Protein AF-A0A2S2QH27-F1 (afdb_monomer_lite)

Secondary structure (DSSP, 8-state):
----------------------------------S-S-S--S---TTSHHHHHHHHHHHTT-GGG--HHHHHHHHHHHHHHTT--HHHHHHHHHHHHHHHHTT-------------

InterPro domains:
  IPR031688 Voltage-gated calcium channel subunit alpha, C-terminal [PF16885] (28-101)

pLDDT: mean 70.07, std 21.49, range [34.59, 95.75]

Radius of gyration: 27.35 Å; chains: 1; bounding box: 70×68×51 Å

Foldseek 3Di:
DDDDDDDDDDDDDDDDDDDDDDDDPDPPPPPPPDPDPPPPPPPDPPQFLLNLQLVVCVVVVNNVVDDSVNSVVVSVVVCVVVVHDRVRSSNVSNVVSVCVVVVNDDDDPPPDPPPD

Organism: NCBI:txid143950

Sequence (116 aa):
MHILQRASFHFKGSKDEMNGAIPLTRLSHSVPGSPVDDRLNTGEVIGSAESLVGRILAEQGLGKYCDPVFVKNTSKELREALNMTREEMDSAAHQLLVREQQGRPISYHEEDSNFV

Structure (mmCIF, N/CA/C/O backbone):
data_AF-A0A2S2QH27-F1
#
_entry.id   AF-A0A2S2QH27-F1
#
loop_
_atom_site.group_PDB
_atom_site.id
_atom_site.type_symbol
_atom_site.label_atom_id
_atom_site.label_alt_id
_atom_site.label_comp_id
_atom_site.label_asym_id
_atom_site.label_entity_id
_atom_site.label_seq_id
_atom_site.pdbx_PDB_ins_code
_atom_site.Cartn_x
_atom_site.Cartn_y
_atom_site.Cartn_z
_atom_site.occupancy
_atom_site.B_iso_or_equiv
_atom_site.auth_seq_id
_atom_site.auth_comp_id
_atom_site.auth_asym_id
_atom_site.auth_atom_id
_atom_site.pdbx_PDB_model_num
ATOM 1 N N . MET A 1 1 ? -38.702 2.972 36.308 1.00 45.41 1 MET A N 1
ATOM 2 C CA . MET A 1 1 ? -37.741 1.955 36.790 1.00 45.41 1 MET A CA 1
ATOM 3 C C . MET A 1 1 ? -38.512 0.689 37.124 1.00 45.41 1 MET A C 1
ATOM 5 O O . MET A 1 1 ? -39.612 0.825 37.640 1.00 45.41 1 MET A O 1
ATOM 9 N N . HIS A 1 2 ? -37.922 -0.477 36.840 1.00 42.75 2 HIS A N 1
ATOM 10 C CA . HIS A 1 2 ? -38.447 -1.851 36.984 1.00 42.75 2 HIS A CA 1
ATOM 11 C C . HIS A 1 2 ? -39.227 -2.379 35.769 1.00 42.75 2 HIS A C 1
ATOM 13 O O . HIS A 1 2 ? -40.409 -2.111 35.614 1.00 42.75 2 HIS A O 1
ATOM 19 N N . ILE A 1 3 ? -38.545 -2.844 34.716 1.00 52.34 3 ILE A N 1
ATOM 20 C CA . ILE A 1 3 ? -37.962 -4.187 34.478 1.00 52.34 3 ILE A CA 1
ATOM 21 C C . ILE A 1 3 ? -38.895 -5.387 34.714 1.00 52.34 3 ILE A C 1
ATOM 23 O O . ILE A 1 3 ? -39.165 -5.763 35.846 1.00 52.34 3 ILE A O 1
ATOM 27 N N . LEU A 1 4 ? -39.173 -6.039 33.575 1.00 50.06 4 LEU A N 1
ATOM 28 C CA . LEU A 1 4 ? -39.288 -7.481 33.345 1.00 50.06 4 LEU A CA 1
ATOM 29 C C . LEU A 1 4 ? -40.582 -8.167 33.803 1.00 50.06 4 LEU A C 1
ATOM 31 O O . LEU A 1 4 ? -40.860 -8.226 34.990 1.00 50.06 4 LEU A O 1
ATOM 35 N N . GLN A 1 5 ? -41.267 -8.838 32.866 1.00 35.75 5 GLN A N 1
ATOM 36 C CA . GLN A 1 5 ? -41.461 -10.292 32.961 1.00 35.75 5 GLN A CA 1
ATOM 37 C C . GLN A 1 5 ? -42.048 -10.923 31.687 1.00 35.75 5 GLN A C 1
ATOM 39 O O . GLN A 1 5 ? -43.188 -10.710 31.292 1.00 35.75 5 GLN A O 1
ATOM 44 N N . ARG A 1 6 ? -41.190 -11.741 31.072 1.00 54.19 6 ARG A N 1
ATOM 45 C CA . ARG A 1 6 ? -41.467 -12.954 30.295 1.00 54.19 6 ARG A CA 1
ATOM 46 C C . ARG A 1 6 ? -42.848 -13.580 30.571 1.00 54.19 6 ARG A C 1
ATOM 48 O O . ARG A 1 6 ? -43.089 -14.064 31.671 1.00 54.19 6 ARG A O 1
ATOM 55 N N . ALA A 1 7 ? -43.655 -13.716 29.521 1.00 38.97 7 ALA A N 1
ATOM 56 C CA . ALA A 1 7 ? -44.728 -14.709 29.405 1.00 38.97 7 ALA A CA 1
ATOM 57 C C . ALA A 1 7 ? -44.659 -15.281 27.975 1.00 38.97 7 ALA A C 1
ATOM 59 O O . ALA A 1 7 ? -44.735 -14.537 27.004 1.00 38.97 7 ALA A O 1
ATOM 60 N N . SER A 1 8 ? -44.168 -16.509 27.787 1.00 43.66 8 SER A N 1
ATOM 61 C CA . SER A 1 8 ? -44.933 -17.770 27.816 1.00 43.66 8 SER A CA 1
ATOM 62 C C . SER A 1 8 ? -46.165 -17.756 26.903 1.00 43.66 8 SER A C 1
ATOM 64 O O . SER A 1 8 ? -47.232 -17.290 27.276 1.00 43.66 8 SER A O 1
ATOM 66 N N . PHE A 1 9 ? -45.934 -18.280 25.697 1.00 48.59 9 PHE A N 1
ATOM 67 C CA . PHE A 1 9 ? -46.821 -19.013 24.783 1.00 48.59 9 PHE A CA 1
ATOM 68 C C . PHE A 1 9 ? -48.329 -18.991 25.085 1.00 48.59 9 PHE A C 1
ATOM 70 O O . PHE A 1 9 ? -48.789 -19.593 26.051 1.00 48.59 9 PHE A O 1
ATOM 77 N N . HIS A 1 10 ? -49.104 -18.457 24.135 1.00 41.19 10 HIS A N 1
ATOM 78 C CA . HIS A 1 10 ? -50.494 -18.850 23.928 1.00 41.19 10 HIS A CA 1
ATOM 79 C C . HIS A 1 10 ? -50.693 -19.341 22.491 1.00 41.19 10 HIS A C 1
ATOM 81 O O . HIS A 1 10 ? -50.852 -18.578 21.544 1.00 41.19 10 HIS A O 1
ATOM 87 N N . PHE A 1 11 ? -50.668 -20.666 22.375 1.00 49.94 11 PHE A N 1
ATOM 88 C CA . PHE A 1 11 ? -51.269 -21.448 21.307 1.00 49.94 11 PHE A CA 1
ATOM 89 C C . PHE A 1 11 ? -52.793 -21.421 21.482 1.00 49.94 11 PHE A C 1
ATOM 91 O O . PHE A 1 11 ? -53.301 -21.811 22.535 1.00 49.94 11 PHE A O 1
ATOM 98 N N . LYS A 1 12 ? -53.508 -20.937 20.464 1.00 40.50 12 LYS A N 1
ATOM 99 C CA . LYS A 1 12 ? -54.952 -21.114 20.233 1.00 40.50 12 LYS A CA 1
ATOM 100 C C . LYS A 1 12 ? -55.214 -20.588 18.819 1.00 40.50 12 LYS A C 1
ATOM 102 O O . LYS A 1 12 ? -54.963 -19.423 18.563 1.00 40.50 12 LYS A O 1
ATOM 107 N N . GLY A 1 13 ? -55.656 -21.333 17.828 1.00 39.25 13 GLY A 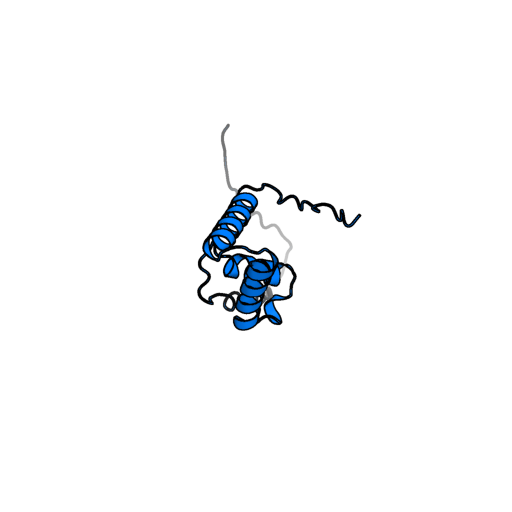N 1
ATOM 108 C CA . GLY A 1 13 ? -56.120 -22.702 17.713 1.00 39.25 13 GLY A CA 1
ATOM 109 C C . GLY A 1 13 ? -56.857 -22.784 16.374 1.00 39.25 13 GLY A C 1
ATOM 110 O O . GLY A 1 13 ? -57.299 -21.758 15.860 1.00 39.25 13 GLY A O 1
ATOM 111 N N . SER A 1 14 ? -56.968 -23.984 15.819 1.00 39.88 14 SER A N 1
ATOM 112 C CA . SER A 1 14 ? -58.100 -24.504 15.027 1.00 39.88 14 SER A CA 1
ATOM 113 C C . SER A 1 14 ? -57.730 -25.955 14.715 1.00 39.88 14 SER A C 1
ATOM 115 O O . SER A 1 14 ? -56.735 -26.193 14.038 1.00 39.88 14 SER A O 1
ATOM 117 N N . LYS A 1 15 ? -58.239 -26.888 15.532 1.00 39.00 15 LYS A N 1
ATOM 118 C CA . LYS A 1 15 ? -59.366 -27.786 15.201 1.00 39.00 15 LYS A CA 1
ATOM 119 C C . LYS A 1 15 ? -59.072 -28.566 13.925 1.00 39.00 15 LYS A C 1
ATOM 121 O O . LYS A 1 15 ? -59.156 -28.009 12.840 1.00 39.00 15 LYS A O 1
ATOM 126 N N . ASP A 1 16 ? -58.468 -29.736 14.100 1.00 40.41 16 ASP A N 1
ATOM 127 C CA . ASP A 1 16 ? -59.136 -31.057 14.060 1.00 40.41 16 ASP A CA 1
ATOM 128 C C . ASP A 1 16 ? -58.924 -31.600 12.632 1.00 40.41 16 ASP A C 1
ATOM 130 O O . ASP A 1 16 ? -59.204 -30.909 11.666 1.00 40.41 16 ASP A O 1
ATOM 134 N N . GLU A 1 17 ? -58.340 -32.763 12.371 1.00 40.75 17 GLU A N 1
ATOM 135 C CA . GLU A 1 17 ? -58.286 -33.988 13.152 1.00 40.75 17 GLU A CA 1
ATOM 136 C C . GLU A 1 17 ? -57.088 -34.839 12.677 1.00 40.75 17 GLU A C 1
ATOM 138 O O . GLU A 1 17 ? -56.551 -34.662 11.583 1.00 40.75 17 GLU A O 1
ATOM 143 N N . MET A 1 18 ? -56.625 -35.708 13.567 1.00 47.66 18 MET A N 1
ATOM 144 C CA . MET A 1 18 ? -55.336 -36.395 13.563 1.00 47.66 18 MET A CA 1
ATOM 145 C C . MET A 1 18 ? -55.188 -37.459 12.460 1.00 47.66 18 MET A C 1
ATOM 147 O O . MET A 1 18 ? -56.148 -38.133 12.105 1.00 47.66 18 MET A O 1
ATOM 151 N N . ASN A 1 19 ? -53.951 -37.710 12.009 1.00 34.59 19 ASN A N 1
ATOM 152 C CA . ASN A 1 19 ? -53.167 -38.900 12.397 1.00 34.59 19 ASN A CA 1
ATOM 153 C C . ASN A 1 19 ? -51.951 -39.100 11.468 1.00 34.59 19 ASN A C 1
ATOM 155 O O . ASN A 1 19 ? -52.104 -39.402 10.289 1.00 34.59 19 ASN A O 1
ATOM 159 N N . GLY A 1 20 ? -50.743 -39.010 12.041 1.00 39.88 20 GLY A N 1
ATOM 160 C CA . GLY A 1 20 ? 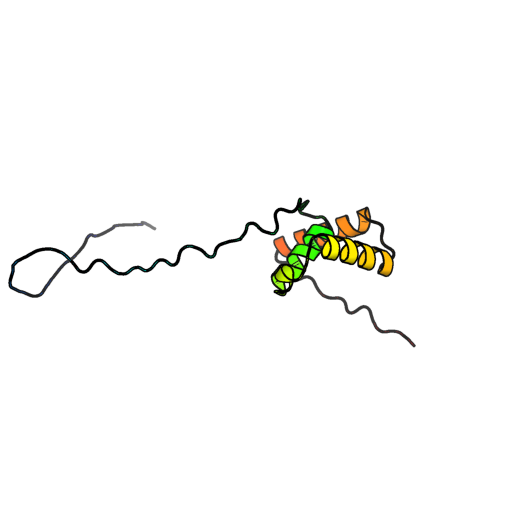-49.512 -39.545 11.444 1.00 39.88 20 GLY A CA 1
ATOM 161 C C . GLY A 1 20 ? -48.446 -38.510 11.071 1.00 39.88 20 GLY A C 1
ATOM 162 O O . GLY A 1 20 ? -48.388 -38.086 9.928 1.00 39.88 20 GLY A O 1
ATOM 163 N N . ALA A 1 21 ? -47.616 -38.139 12.058 1.00 42.25 21 ALA A N 1
ATOM 164 C CA . ALA A 1 21 ? -46.150 -37.964 11.982 1.00 42.25 21 ALA A CA 1
ATOM 165 C C . ALA A 1 21 ? -45.568 -37.552 10.607 1.00 42.25 21 ALA A C 1
ATOM 167 O O . ALA A 1 21 ? -45.609 -38.327 9.666 1.00 42.25 21 ALA A O 1
ATOM 168 N N . ILE A 1 22 ? -44.931 -36.404 10.378 1.00 55.03 22 ILE A N 1
ATOM 169 C CA . ILE A 1 22 ? -43.949 -35.613 11.136 1.00 55.03 22 ILE A CA 1
ATOM 170 C C . ILE A 1 22 ? -43.876 -34.233 10.445 1.00 55.03 22 ILE A C 1
ATOM 172 O O . ILE A 1 22 ? -44.104 -34.142 9.239 1.00 55.03 22 ILE A O 1
ATOM 176 N N . PRO A 1 23 ? -43.602 -33.147 11.183 1.00 42.53 23 PRO A N 1
ATOM 177 C CA . PRO A 1 23 ? -43.879 -31.789 10.739 1.00 42.53 23 PRO A CA 1
ATOM 178 C C . PRO A 1 23 ? -42.899 -31.330 9.661 1.00 42.53 23 PRO A C 1
ATOM 180 O O . PRO A 1 23 ? -41.713 -31.641 9.724 1.00 42.53 23 PRO A O 1
ATOM 183 N N . LEU A 1 24 ? -43.429 -30.536 8.726 1.00 48.53 24 LEU A N 1
ATOM 184 C CA . LEU A 1 24 ? -42.733 -29.722 7.733 1.00 48.53 24 LEU A CA 1
ATOM 185 C C . LEU A 1 24 ? -41.590 -28.944 8.411 1.00 48.53 24 LEU A C 1
ATOM 187 O O . LEU A 1 24 ? -41.758 -27.816 8.884 1.00 48.53 24 LEU A O 1
ATOM 191 N N . THR A 1 25 ? -40.423 -29.575 8.520 1.00 44.62 25 THR A N 1
ATOM 192 C CA . THR A 1 25 ? -39.203 -28.938 8.981 1.00 44.62 25 THR A CA 1
ATOM 193 C C . THR A 1 25 ? -38.853 -27.898 7.941 1.00 44.62 25 THR A C 1
ATOM 195 O O . THR A 1 25 ? -38.483 -28.203 6.811 1.00 44.62 25 THR A O 1
ATOM 198 N N . ARG A 1 26 ? -39.047 -26.642 8.349 1.00 52.56 26 ARG A N 1
ATOM 199 C CA . ARG A 1 26 ? -38.452 -25.439 7.779 1.00 52.56 26 ARG A CA 1
ATOM 200 C C . ARG A 1 26 ? -37.201 -25.786 6.971 1.00 52.56 26 ARG A C 1
ATOM 202 O O . ARG A 1 26 ? -36.149 -26.040 7.560 1.00 52.56 26 ARG A O 1
ATOM 209 N N . LEU A 1 27 ? -37.305 -25.704 5.646 1.00 48.56 27 LEU A N 1
ATOM 210 C CA . LEU A 1 27 ? -36.164 -25.497 4.757 1.00 48.56 27 LEU A CA 1
ATOM 211 C C . LEU A 1 27 ? -35.603 -24.102 5.064 1.00 48.56 27 LEU A C 1
ATOM 213 O O . LEU A 1 27 ? -35.777 -23.142 4.322 1.00 48.56 27 LEU A O 1
ATOM 217 N N . SER A 1 28 ? -34.974 -23.984 6.233 1.00 51.31 28 SER A N 1
ATOM 218 C CA . SER A 1 28 ? -34.047 -22.912 6.553 1.00 51.31 28 SER A CA 1
ATOM 219 C C . SER A 1 28 ? -32.776 -23.310 5.822 1.00 51.31 28 SER A C 1
ATOM 221 O O . SER A 1 28 ? -31.894 -23.950 6.389 1.00 51.31 28 SER A O 1
ATOM 223 N N . HIS A 1 29 ? -32.729 -23.035 4.520 1.00 46.50 29 HIS A N 1
ATOM 224 C CA . HIS A 1 29 ? -31.476 -23.049 3.788 1.00 46.50 29 HIS A CA 1
ATOM 225 C C . HIS A 1 29 ? -30.647 -21.881 4.317 1.00 46.50 29 HIS A C 1
ATOM 227 O O . HIS A 1 29 ? -30.639 -20.789 3.757 1.00 46.50 29 HIS A O 1
ATOM 233 N N . SER A 1 30 ? -29.988 -22.101 5.451 1.00 44.62 30 SER A N 1
ATOM 234 C CA . SER A 1 30 ? -28.805 -21.342 5.808 1.00 44.62 30 SER A CA 1
ATOM 235 C C . SER A 1 30 ? -27.807 -21.637 4.700 1.00 44.62 30 SER A C 1
ATOM 237 O O . SER A 1 30 ? -27.271 -22.744 4.626 1.00 44.62 30 SER A O 1
ATOM 239 N N . VAL A 1 31 ? -27.615 -20.688 3.786 1.00 53.09 31 VAL A N 1
ATOM 240 C CA . VAL A 1 31 ? -26.436 -20.742 2.930 1.00 53.09 31 VAL A CA 1
ATOM 241 C C . VAL A 1 31 ? -25.228 -20.783 3.870 1.00 53.09 31 VAL A C 1
ATOM 243 O O . VAL A 1 31 ? -25.176 -19.989 4.817 1.00 53.09 31 VAL A O 1
ATOM 246 N N . PRO A 1 32 ? -24.308 -21.748 3.706 1.00 54.12 32 PRO A N 1
ATOM 247 C CA . PRO A 1 32 ? -23.059 -21.720 4.444 1.00 54.12 32 PRO A CA 1
ATOM 248 C C . PRO A 1 32 ? -22.399 -20.366 4.182 1.00 54.12 32 PRO A C 1
ATOM 250 O O . PRO A 1 32 ? -22.434 -19.867 3.054 1.00 54.12 32 PRO A O 1
ATOM 253 N N . GLY A 1 33 ? -21.884 -19.759 5.256 1.00 50.34 33 GLY A N 1
ATOM 254 C CA . GLY A 1 33 ? -21.182 -18.484 5.213 1.00 50.34 33 GLY A CA 1
ATOM 255 C C . GLY A 1 33 ? -20.231 -18.441 4.025 1.00 50.34 33 GLY A C 1
ATOM 256 O O . GLY A 1 33 ? -19.558 -19.433 3.734 1.00 50.34 33 GLY A O 1
ATOM 257 N N . SER A 1 34 ? -20.256 -17.314 3.313 1.00 47.06 34 SER A N 1
ATOM 258 C CA . SER A 1 34 ? -19.429 -17.088 2.132 1.00 47.06 34 SER A CA 1
ATOM 259 C C . SER A 1 34 ? -17.999 -17.551 2.425 1.00 47.06 34 SER A C 1
ATOM 261 O O . SER A 1 34 ? -17.404 -17.081 3.399 1.00 47.06 34 SER A O 1
ATOM 263 N N . PRO A 1 35 ? -17.458 -18.507 1.657 1.00 51.84 35 PRO A N 1
ATOM 264 C CA . PRO A 1 35 ? -16.122 -18.996 1.906 1.00 51.84 35 PRO A CA 1
ATOM 265 C C . PRO A 1 35 ? -15.133 -17.911 1.478 1.00 51.84 35 PRO A C 1
ATOM 267 O O . PRO A 1 35 ? -15.293 -17.327 0.409 1.00 51.84 35 PRO A O 1
ATOM 270 N N . VAL A 1 36 ? -14.086 -17.748 2.291 1.00 52.47 36 VAL A N 1
ATOM 271 C CA . VAL A 1 36 ? -12.816 -17.043 2.032 1.00 52.47 36 VAL A CA 1
ATOM 272 C C . VAL A 1 36 ? -12.678 -15.587 2.509 1.00 52.47 36 VAL A C 1
ATOM 274 O O . VAL A 1 36 ? -12.264 -14.715 1.756 1.00 52.47 36 VAL A O 1
ATOM 277 N N . ASP A 1 37 ? -12.828 -15.367 3.816 1.00 50.81 37 ASP A N 1
ATOM 278 C CA . ASP A 1 37 ? -12.114 -14.281 4.527 1.00 50.81 37 ASP A CA 1
ATOM 279 C C . ASP A 1 37 ? -10.651 -14.681 4.862 1.00 50.81 37 ASP A C 1
ATOM 281 O O . ASP A 1 37 ? -10.045 -14.212 5.812 1.00 50.81 37 ASP A O 1
ATOM 285 N N . ASP A 1 38 ? -10.065 -15.613 4.100 1.00 51.94 38 ASP A N 1
ATOM 286 C CA . ASP A 1 38 ? -8.768 -16.243 4.417 1.00 51.94 38 ASP A CA 1
ATOM 287 C C . ASP A 1 38 ? -7.678 -15.939 3.374 1.00 51.94 38 ASP A C 1
ATOM 289 O O . ASP A 1 38 ? -6.668 -16.632 3.272 1.00 51.94 38 ASP A O 1
ATOM 293 N N . ARG A 1 39 ? -7.874 -14.915 2.533 1.00 48.19 39 ARG A N 1
ATOM 294 C CA . ARG A 1 39 ? -6.932 -14.590 1.442 1.00 48.19 39 ARG A CA 1
ATOM 295 C C . ARG A 1 39 ? -6.169 -13.279 1.581 1.00 48.19 39 ARG A C 1
ATOM 297 O O . ARG A 1 39 ? -5.410 -12.950 0.678 1.00 48.19 39 ARG A O 1
ATOM 304 N N . LEU A 1 40 ? -6.286 -12.593 2.715 1.00 54.62 40 LEU A N 1
ATOM 305 C CA . LEU A 1 40 ? -5.438 -11.440 3.044 1.00 54.62 40 LEU A CA 1
ATOM 306 C C . LEU A 1 40 ? -4.524 -11.702 4.252 1.00 54.62 40 LEU A C 1
ATOM 308 O O . LEU A 1 40 ? -3.907 -10.786 4.773 1.00 54.62 40 LEU A O 1
ATOM 312 N N . ASN A 1 41 ? -4.342 -12.959 4.675 1.00 46.91 41 ASN A N 1
ATOM 313 C CA . ASN A 1 41 ? -3.373 -13.298 5.726 1.00 46.91 41 ASN A CA 1
ATOM 314 C C . ASN A 1 41 ? -1.921 -13.357 5.195 1.00 46.91 41 ASN A C 1
ATOM 316 O O . ASN A 1 41 ? -1.145 -14.247 5.537 1.00 46.91 41 ASN A O 1
ATOM 320 N N . THR A 1 42 ? -1.527 -12.435 4.311 1.00 49.53 42 THR A N 1
ATOM 321 C CA . THR A 1 42 ? -0.127 -12.284 3.892 1.00 49.53 42 THR A CA 1
ATOM 322 C C . THR A 1 42 ? 0.552 -11.260 4.787 1.00 49.53 42 THR A C 1
ATOM 324 O O . THR A 1 42 ? 0.799 -10.137 4.366 1.00 49.53 42 THR A O 1
ATOM 327 N N . GLY A 1 43 ? 0.830 -11.640 6.036 1.00 49.91 43 GLY A N 1
ATOM 328 C CA . GLY A 1 43 ? 1.754 -10.901 6.901 1.00 49.91 43 GLY A CA 1
ATOM 329 C C . GLY A 1 43 ? 1.432 -9.415 7.086 1.00 49.91 43 GLY A C 1
ATOM 330 O O . GLY A 1 43 ? 2.364 -8.618 7.175 1.00 49.91 43 GLY A O 1
ATOM 331 N N . GLU A 1 44 ? 0.147 -9.039 7.115 1.00 54.00 44 GLU A N 1
ATOM 332 C CA . GLU A 1 44 ? -0.271 -7.656 7.344 1.00 54.00 44 GLU A CA 1
ATOM 333 C C . GLU A 1 44 ? 0.214 -7.196 8.721 1.00 54.00 44 GLU A C 1
ATOM 335 O O . GLU A 1 44 ? -0.382 -7.471 9.764 1.00 54.00 44 GLU A O 1
ATOM 340 N N . VAL A 1 45 ? 1.321 -6.459 8.727 1.00 60.66 45 VAL A N 1
ATOM 341 C CA . VAL A 1 45 ? 1.659 -5.592 9.846 1.00 60.66 45 VAL A CA 1
ATOM 342 C C . VAL A 1 45 ? 0.618 -4.480 9.820 1.00 60.66 45 VAL A C 1
ATOM 344 O O . VAL A 1 45 ? 0.721 -3.547 9.019 1.00 60.66 45 VAL A O 1
ATOM 347 N N . ILE A 1 46 ? -0.419 -4.620 10.648 1.00 66.50 46 ILE A N 1
ATOM 348 C CA . ILE A 1 46 ? -1.470 -3.615 10.834 1.00 66.50 46 ILE A CA 1
ATOM 349 C C . ILE A 1 46 ? -0.787 -2.267 11.101 1.00 66.50 46 ILE A C 1
ATOM 351 O O . ILE A 1 46 ? -0.050 -2.128 12.078 1.00 66.50 46 ILE A O 1
ATOM 355 N N . GLY A 1 47 ? -1.003 -1.281 10.228 1.00 75.31 47 GLY A N 1
ATOM 356 C CA . GLY A 1 47 ? -0.346 0.031 10.316 1.00 75.31 47 GLY A CA 1
ATOM 357 C C . GLY A 1 47 ? 0.739 0.299 9.275 1.00 75.31 47 GLY A C 1
ATOM 358 O O . GLY A 1 47 ? 1.152 1.445 9.155 1.00 75.31 47 GLY A O 1
ATOM 359 N N . SER A 1 48 ? 1.184 -0.704 8.516 1.00 87.25 48 SER A N 1
ATOM 360 C CA . SER A 1 48 ? 2.120 -0.507 7.400 1.00 87.25 48 SER A CA 1
ATOM 361 C C . SER A 1 48 ? 1.433 0.050 6.151 1.00 87.25 48 SER A C 1
ATOM 363 O O . SER A 1 48 ? 0.223 -0.103 5.954 1.00 87.25 48 SER A O 1
ATOM 365 N N . ALA A 1 49 ? 2.222 0.652 5.265 1.00 91.69 49 ALA A N 1
ATOM 366 C CA . ALA A 1 49 ? 1.771 1.116 3.962 1.00 91.69 49 ALA A CA 1
ATOM 367 C C . ALA A 1 49 ? 1.203 -0.023 3.100 1.00 91.69 49 ALA A C 1
ATOM 369 O O . ALA A 1 49 ? 0.200 0.166 2.417 1.00 91.69 49 ALA A O 1
ATOM 370 N N . GLU A 1 50 ? 1.812 -1.210 3.153 1.00 90.50 50 GLU A N 1
ATOM 371 C CA . GLU A 1 50 ? 1.362 -2.398 2.412 1.00 90.50 50 GLU A CA 1
ATOM 372 C C . GLU A 1 50 ? -0.025 -2.865 2.892 1.00 90.50 50 GLU A C 1
ATOM 374 O O . GLU A 1 50 ? -0.894 -3.150 2.067 1.00 90.50 50 GLU A O 1
ATOM 379 N N . SER A 1 51 ? -0.267 -2.852 4.210 1.00 89.38 51 SER A N 1
ATOM 380 C CA . SER A 1 51 ? -1.582 -3.152 4.805 1.00 89.38 51 SER A CA 1
ATOM 381 C C . SER A 1 51 ? -2.644 -2.135 4.380 1.00 89.38 51 SER A C 1
ATOM 383 O O . SER A 1 51 ? -3.731 -2.503 3.931 1.00 89.38 51 SER A O 1
ATOM 385 N N . LEU A 1 52 ? -2.315 -0.839 4.425 1.00 91.00 52 LEU A N 1
ATOM 386 C CA . LEU A 1 52 ? -3.239 0.204 3.982 1.00 91.00 52 LEU A CA 1
ATOM 387 C C . LEU A 1 52 ? -3.616 0.053 2.498 1.00 91.00 52 LEU A C 1
ATOM 389 O O . LEU A 1 52 ? -4.797 0.137 2.161 1.00 91.00 52 LEU A O 1
ATOM 393 N N . VAL A 1 53 ? -2.641 -0.197 1.619 1.00 91.25 53 VAL A N 1
ATOM 394 C CA . VAL A 1 53 ? -2.879 -0.392 0.178 1.00 91.25 53 VAL A CA 1
ATOM 395 C C . VAL A 1 53 ? -3.723 -1.642 -0.076 1.00 91.25 53 VAL A C 1
ATOM 397 O O . VAL A 1 53 ? -4.705 -1.568 -0.814 1.00 91.25 53 VAL A O 1
ATOM 400 N N . GLY A 1 54 ? -3.390 -2.772 0.556 1.00 90.19 54 GLY A N 1
ATOM 401 C CA . GLY A 1 54 ? -4.145 -4.020 0.414 1.00 90.19 54 GLY A CA 1
ATOM 402 C C . GLY A 1 54 ? -5.615 -3.858 0.804 1.00 90.19 54 GLY A C 1
ATOM 403 O O . GLY A 1 54 ? -6.508 -4.260 0.054 1.00 90.19 54 GLY A O 1
ATOM 404 N N . ARG A 1 55 ? -5.871 -3.187 1.930 1.00 89.44 55 ARG A N 1
ATOM 405 C CA . ARG A 1 55 ? -7.225 -2.901 2.406 1.00 89.44 55 ARG A CA 1
ATOM 406 C C . ARG A 1 55 ? -8.016 -2.003 1.456 1.00 89.44 55 ARG A C 1
ATOM 408 O O . ARG A 1 55 ? -9.134 -2.361 1.101 1.00 89.44 55 ARG A O 1
ATOM 415 N N . ILE A 1 56 ? -7.437 -0.893 0.991 1.00 90.06 56 ILE A N 1
ATOM 416 C CA . ILE A 1 56 ? -8.107 0.001 0.029 1.00 90.06 56 ILE A CA 1
ATOM 417 C C . ILE A 1 56 ? -8.453 -0.768 -1.252 1.00 90.06 56 ILE A C 1
ATOM 419 O O . ILE A 1 56 ? -9.573 -0.678 -1.749 1.00 90.06 56 ILE A O 1
ATOM 423 N N . LEU A 1 57 ? -7.529 -1.577 -1.778 1.00 91.38 57 LEU A N 1
ATOM 424 C CA . LEU A 1 57 ? -7.788 -2.396 -2.966 1.00 91.38 57 LEU A CA 1
ATOM 425 C C . LEU A 1 57 ? -8.932 -3.393 -2.737 1.00 91.38 57 LEU A C 1
ATOM 427 O O . LEU A 1 57 ? -9.752 -3.602 -3.633 1.00 91.38 57 LEU A O 1
ATOM 431 N N . ALA A 1 58 ? -9.022 -3.997 -1.552 1.00 89.75 58 ALA A N 1
ATOM 432 C CA . ALA A 1 58 ? -10.138 -4.866 -1.193 1.00 89.75 58 ALA A CA 1
ATOM 433 C C . ALA A 1 58 ? -11.470 -4.095 -1.122 1.00 89.75 58 ALA A C 1
ATOM 435 O O . ALA A 1 58 ? -12.448 -4.527 -1.733 1.00 89.75 58 ALA A O 1
ATOM 436 N N . GLU A 1 59 ? -11.495 -2.934 -0.463 1.00 89.69 59 GLU A N 1
ATOM 437 C CA . GLU A 1 59 ? -12.678 -2.068 -0.328 1.00 89.69 59 GLU A CA 1
ATOM 438 C C . GLU A 1 59 ? -13.200 -1.559 -1.678 1.00 89.69 59 GLU A C 1
ATOM 440 O O . GLU A 1 59 ? -14.409 -1.472 -1.883 1.00 89.69 59 GLU A O 1
ATOM 445 N N . GLN A 1 60 ? -12.306 -1.293 -2.633 1.00 90.44 60 GLN A N 1
ATOM 446 C CA . GLN A 1 60 ? -12.671 -0.902 -3.999 1.00 90.44 60 GLN A CA 1
ATOM 447 C C . GLN A 1 60 ? -13.054 -2.097 -4.898 1.00 90.44 60 GLN A C 1
ATOM 449 O O . GLN A 1 60 ? -13.316 -1.928 -6.089 1.00 90.44 60 GLN A O 1
ATOM 454 N N . GLY A 1 61 ? -13.076 -3.325 -4.367 1.00 91.69 61 GLY A N 1
ATOM 455 C CA . GLY A 1 61 ? -13.411 -4.535 -5.126 1.00 91.69 61 GLY A CA 1
ATOM 456 C C . GLY A 1 61 ? -12.313 -5.005 -6.089 1.00 91.69 61 GLY A C 1
ATOM 457 O O . GLY A 1 61 ? -12.568 -5.843 -6.962 1.00 91.69 61 GLY A O 1
ATOM 458 N N . LEU A 1 62 ? -11.090 -4.492 -5.930 1.00 91.75 62 LEU A N 1
ATOM 459 C CA . LEU A 1 62 ? -9.922 -4.811 -6.752 1.00 91.75 62 LEU A CA 1
ATOM 460 C C . LEU A 1 62 ? -9.064 -5.941 -6.176 1.00 91.75 62 LEU A C 1
ATOM 462 O O . LEU A 1 62 ? -8.299 -6.547 -6.920 1.00 91.75 62 LEU A O 1
ATOM 466 N N . GLY A 1 63 ? -9.233 -6.293 -4.897 1.00 88.69 63 GLY A N 1
ATOM 467 C CA . GLY A 1 63 ? -8.389 -7.280 -4.208 1.00 88.69 63 GLY A CA 1
ATOM 468 C C . GLY A 1 63 ? -8.267 -8.638 -4.915 1.00 88.69 63 GLY A C 1
ATOM 469 O O . GLY A 1 63 ? -7.215 -9.262 -4.866 1.00 88.69 63 GLY A O 1
ATOM 470 N N . LYS A 1 64 ? -9.291 -9.081 -5.658 1.00 90.56 64 LYS A N 1
ATOM 471 C CA . LYS A 1 64 ? -9.248 -10.345 -6.426 1.00 90.56 64 LYS A CA 1
ATOM 472 C C . LYS A 1 64 ? -8.322 -10.321 -7.651 1.00 90.56 64 LYS A C 1
ATOM 474 O O . LYS A 1 64 ? -8.057 -11.375 -8.222 1.00 90.56 64 LYS A O 1
ATOM 479 N N . TYR A 1 65 ? -7.894 -9.136 -8.080 1.00 92.12 65 TYR A N 1
ATOM 480 C CA . TYR A 1 65 ? -6.990 -8.927 -9.213 1.00 92.12 65 TYR A CA 1
ATOM 481 C C . TYR A 1 65 ? -5.568 -8.573 -8.772 1.00 92.12 65 TYR A C 1
ATOM 483 O O . TYR A 1 65 ? -4.676 -8.490 -9.612 1.00 92.12 65 TYR A O 1
ATOM 491 N N . CYS A 1 66 ? -5.363 -8.345 -7.476 1.00 90.44 66 CYS A N 1
ATOM 492 C CA . CYS A 1 66 ? -4.092 -7.920 -6.920 1.00 90.44 66 CYS A CA 1
ATOM 493 C C . CYS A 1 66 ? -3.415 -9.108 -6.241 1.00 90.44 66 CYS A C 1
ATOM 495 O O . CYS A 1 66 ? -4.027 -9.824 -5.451 1.00 90.44 66 CYS A O 1
ATOM 497 N N . ASP A 1 67 ? -2.140 -9.306 -6.543 1.00 92.31 67 ASP A N 1
ATOM 498 C CA . ASP A 1 67 ? -1.289 -10.248 -5.828 1.00 92.31 67 ASP A CA 1
ATOM 499 C C . ASP A 1 67 ? -0.366 -9.493 -4.842 1.00 92.31 67 ASP A C 1
ATOM 501 O O . ASP A 1 67 ? -0.299 -8.257 -4.857 1.00 92.31 67 ASP A O 1
ATOM 505 N N . PRO A 1 68 ? 0.362 -10.200 -3.960 1.00 87.69 68 PRO A N 1
ATOM 506 C CA . PRO A 1 68 ? 1.271 -9.548 -3.018 1.00 87.69 68 PRO A CA 1
ATOM 507 C C . PRO A 1 68 ? 2.404 -8.755 -3.689 1.00 87.69 68 PRO A C 1
ATOM 509 O O . PRO A 1 68 ? 2.926 -7.805 -3.105 1.00 87.69 68 PRO A O 1
ATOM 512 N N . VAL A 1 69 ? 2.803 -9.129 -4.911 1.00 92.88 69 VAL A N 1
ATOM 513 C CA . VAL A 1 69 ? 3.847 -8.422 -5.666 1.00 92.88 69 VAL A CA 1
ATOM 514 C C . VAL A 1 69 ? 3.314 -7.081 -6.161 1.00 92.88 69 VAL A C 1
ATOM 516 O O . VAL A 1 69 ? 4.023 -6.082 -6.065 1.00 92.88 69 VAL A O 1
ATOM 519 N N . PHE A 1 70 ? 2.062 -7.043 -6.618 1.00 92.94 70 PHE A N 1
ATOM 520 C CA . PHE A 1 70 ? 1.360 -5.826 -6.998 1.00 92.94 70 PHE A CA 1
ATOM 521 C C . PHE A 1 70 ? 1.326 -4.840 -5.833 1.00 92.94 70 PHE A C 1
ATOM 523 O O . PHE A 1 70 ? 1.812 -3.727 -5.983 1.00 92.94 70 PHE A O 1
ATOM 530 N N . VAL A 1 71 ? 0.858 -5.266 -4.652 1.00 91.69 71 VAL A N 1
ATOM 531 C CA . VAL A 1 71 ? 0.785 -4.395 -3.463 1.00 91.69 71 VAL A CA 1
ATOM 532 C C . VAL A 1 71 ? 2.160 -3.830 -3.115 1.00 91.69 71 VAL A C 1
ATOM 534 O O . VAL A 1 71 ? 2.310 -2.619 -2.975 1.00 91.69 71 VAL A O 1
ATOM 537 N N . LYS A 1 72 ? 3.188 -4.682 -3.057 1.00 91.94 72 LYS A N 1
ATOM 538 C CA . LYS A 1 72 ? 4.557 -4.255 -2.749 1.00 91.94 72 LYS A CA 1
ATOM 539 C C . LYS A 1 72 ? 5.109 -3.263 -3.776 1.00 91.94 72 LYS A C 1
ATOM 541 O O . LYS A 1 72 ? 5.755 -2.285 -3.398 1.00 91.94 72 LYS A O 1
ATOM 546 N N . ASN A 1 73 ? 4.876 -3.511 -5.064 1.00 94.06 73 ASN A N 1
ATOM 547 C CA . ASN A 1 73 ? 5.320 -2.622 -6.133 1.00 94.06 73 ASN A CA 1
ATOM 548 C C . ASN A 1 73 ? 4.571 -1.292 -6.087 1.00 94.06 73 ASN A C 1
ATOM 550 O O . ASN A 1 73 ? 5.218 -0.255 -6.109 1.00 94.06 73 ASN A O 1
ATOM 554 N N . THR A 1 74 ? 3.250 -1.304 -5.917 1.00 92.31 74 THR A N 1
ATOM 555 C CA . THR A 1 74 ? 2.451 -0.084 -5.758 1.00 92.31 74 THR A CA 1
ATOM 556 C C . THR A 1 74 ? 2.903 0.723 -4.544 1.00 92.31 74 THR A C 1
ATOM 558 O O . THR A 1 74 ? 3.124 1.924 -4.663 1.00 92.31 74 THR A O 1
ATOM 561 N N . SER A 1 75 ? 3.121 0.089 -3.386 1.00 91.88 75 SER A N 1
ATOM 562 C CA . SER A 1 75 ? 3.653 0.774 -2.202 1.00 91.88 75 SER A CA 1
ATOM 563 C C . SER A 1 75 ? 5.029 1.391 -2.477 1.00 91.88 75 SER A C 1
ATOM 565 O O . SER A 1 75 ? 5.294 2.524 -2.080 1.00 91.88 75 SER A O 1
ATOM 567 N N . LYS A 1 76 ? 5.901 0.677 -3.199 1.00 93.50 76 LYS A N 1
ATOM 568 C CA . LYS A 1 76 ? 7.215 1.183 -3.611 1.00 93.50 76 LYS A CA 1
ATOM 569 C C . LYS A 1 76 ? 7.099 2.378 -4.565 1.00 93.50 76 LYS A C 1
ATOM 571 O O . LYS A 1 76 ? 7.779 3.374 -4.341 1.00 93.50 76 LYS A O 1
ATOM 576 N N . GLU A 1 77 ? 6.261 2.278 -5.591 1.00 95.38 77 GLU A N 1
ATOM 577 C CA . GLU A 1 77 ? 6.040 3.321 -6.597 1.00 95.38 77 GLU A CA 1
ATOM 578 C C . GLU A 1 77 ? 5.456 4.586 -5.968 1.00 95.38 77 GLU A C 1
ATOM 580 O O . GLU A 1 77 ? 5.965 5.671 -6.219 1.00 95.38 77 GLU A O 1
ATOM 585 N N . LEU A 1 78 ? 4.456 4.458 -5.089 1.00 92.44 78 LEU A N 1
ATOM 586 C CA . LEU A 1 78 ? 3.885 5.588 -4.350 1.00 92.44 78 LEU A CA 1
ATOM 587 C C . LEU A 1 78 ? 4.937 6.280 -3.486 1.00 92.44 78 LEU A C 1
ATOM 589 O O . LEU A 1 78 ? 5.053 7.501 -3.510 1.00 92.44 78 LEU A O 1
ATOM 593 N N . ARG A 1 79 ? 5.736 5.502 -2.751 1.00 93.31 79 ARG A N 1
ATOM 594 C CA . ARG A 1 79 ? 6.828 6.033 -1.934 1.00 93.31 79 ARG A CA 1
ATOM 595 C C . ARG A 1 79 ? 7.838 6.815 -2.775 1.00 93.31 79 ARG A C 1
ATOM 597 O O . ARG A 1 79 ? 8.281 7.881 -2.363 1.00 93.31 79 ARG A O 1
ATOM 604 N N . GLU A 1 80 ? 8.215 6.276 -3.931 1.00 94.75 80 GLU A N 1
ATOM 605 C CA . GLU A 1 80 ? 9.179 6.899 -4.842 1.00 94.75 80 GLU A CA 1
ATOM 606 C C . GLU A 1 80 ? 8.606 8.151 -5.508 1.00 94.75 80 GLU A C 1
ATOM 608 O O . GLU A 1 80 ? 9.282 9.175 -5.536 1.00 94.75 80 GLU A O 1
ATOM 613 N N . ALA A 1 81 ? 7.349 8.109 -5.954 1.00 95.75 81 ALA A N 1
ATOM 614 C CA . ALA A 1 81 ? 6.651 9.251 -6.539 1.00 95.75 81 ALA A CA 1
ATOM 615 C C . ALA A 1 81 ? 6.450 10.397 -5.535 1.00 95.75 81 ALA A C 1
ATOM 617 O O . ALA A 1 81 ? 6.561 11.564 -5.899 1.00 95.75 81 ALA A O 1
ATOM 618 N N . LEU A 1 82 ? 6.184 10.064 -4.269 1.00 92.25 82 LEU A N 1
ATOM 619 C CA . LEU A 1 82 ? 6.002 11.029 -3.181 1.00 92.25 82 LEU A CA 1
ATOM 620 C C . LEU A 1 82 ? 7.314 11.402 -2.480 1.00 92.25 82 LEU A C 1
ATOM 622 O O . LEU A 1 82 ? 7.298 12.179 -1.528 1.00 92.25 82 LEU A O 1
ATOM 626 N N . ASN A 1 83 ? 8.449 10.861 -2.934 1.00 95.50 83 ASN A N 1
ATOM 627 C CA . ASN A 1 83 ? 9.771 11.134 -2.380 1.00 95.50 83 ASN A CA 1
ATOM 628 C C . ASN A 1 83 ? 9.884 10.859 -0.861 1.00 95.50 83 ASN A C 1
ATOM 630 O O . ASN A 1 83 ? 10.637 11.530 -0.157 1.00 95.50 83 ASN A O 1
ATOM 634 N N . MET A 1 84 ? 9.145 9.861 -0.367 1.00 93.88 84 MET A N 1
ATOM 635 C CA . MET A 1 84 ? 9.077 9.482 1.048 1.00 93.88 84 MET A CA 1
ATOM 636 C C . MET A 1 84 ? 10.034 8.328 1.377 1.00 93.88 84 MET A C 1
ATOM 638 O O . MET A 1 84 ? 10.359 7.485 0.535 1.00 93.88 84 MET A O 1
ATOM 642 N N . THR A 1 85 ? 10.477 8.238 2.629 1.00 95.25 85 THR A N 1
ATOM 643 C CA . THR A 1 85 ? 11.116 7.020 3.153 1.00 95.25 85 THR A CA 1
ATOM 644 C C . THR A 1 85 ? 10.074 5.939 3.450 1.00 95.25 85 THR A C 1
ATOM 646 O O . THR A 1 85 ? 8.865 6.185 3.442 1.00 95.25 85 THR A O 1
ATOM 649 N N . ARG A 1 86 ? 10.525 4.701 3.688 1.00 91.69 86 ARG A N 1
ATOM 650 C CA . ARG A 1 86 ? 9.614 3.604 4.047 1.00 91.69 86 ARG A CA 1
ATOM 651 C C . ARG A 1 86 ? 8.945 3.887 5.391 1.00 91.69 86 ARG A C 1
ATOM 653 O O . ARG A 1 86 ? 7.740 3.724 5.525 1.00 91.69 86 ARG A O 1
ATOM 660 N N . GLU A 1 87 ? 9.729 4.361 6.347 1.00 94.06 87 GLU A N 1
ATOM 661 C CA . GLU A 1 87 ? 9.312 4.653 7.712 1.00 94.06 87 GLU A CA 1
ATOM 662 C C . GLU A 1 87 ? 8.307 5.812 7.760 1.00 94.06 87 GLU A C 1
ATOM 664 O O . GLU A 1 87 ? 7.327 5.746 8.504 1.00 94.06 87 GLU A O 1
ATOM 669 N N . GLU A 1 88 ? 8.508 6.856 6.949 1.00 94.44 88 GLU A N 1
ATOM 670 C CA . GLU A 1 88 ? 7.552 7.964 6.812 1.00 94.44 88 GLU A CA 1
ATOM 671 C C . GLU A 1 88 ? 6.238 7.501 6.184 1.00 94.44 88 GLU A C 1
ATOM 673 O O . GLU A 1 88 ? 5.169 7.849 6.685 1.00 94.44 88 GLU A O 1
ATOM 678 N N . MET A 1 89 ? 6.306 6.680 5.130 1.00 94.25 89 MET A N 1
ATOM 679 C CA . MET A 1 89 ? 5.116 6.130 4.483 1.00 94.25 89 MET A CA 1
ATOM 680 C C . MET A 1 89 ? 4.323 5.226 5.436 1.00 94.25 89 MET A C 1
ATOM 682 O O . MET A 1 89 ? 3.106 5.369 5.540 1.00 94.25 89 MET A O 1
ATOM 686 N N . ASP A 1 90 ? 5.001 4.343 6.174 1.00 93.25 90 ASP A N 1
ATOM 687 C CA . ASP A 1 90 ? 4.377 3.480 7.183 1.00 93.25 90 ASP A CA 1
ATOM 688 C C . ASP A 1 90 ? 3.774 4.314 8.328 1.00 93.25 90 ASP A C 1
ATOM 690 O O . ASP A 1 90 ? 2.641 4.082 8.746 1.00 93.25 90 ASP A O 1
ATOM 694 N N . SER A 1 91 ? 4.472 5.357 8.789 1.00 92.75 91 SER A N 1
ATOM 695 C CA . SER A 1 91 ? 3.948 6.276 9.810 1.00 92.75 91 SER A CA 1
ATOM 696 C C . SER A 1 91 ? 2.698 7.018 9.328 1.00 92.75 91 SER A C 1
ATOM 698 O O . SER A 1 91 ? 1.734 7.172 10.083 1.00 92.75 91 SER A O 1
ATOM 700 N N . ALA A 1 92 ? 2.688 7.472 8.073 1.00 92.69 92 ALA A N 1
ATOM 701 C CA . ALA A 1 92 ? 1.533 8.120 7.462 1.00 92.69 92 ALA A CA 1
ATOM 702 C C . ALA A 1 92 ? 0.356 7.143 7.316 1.00 92.69 92 ALA A C 1
ATOM 704 O O . ALA A 1 92 ? -0.773 7.485 7.677 1.00 92.69 92 ALA A O 1
ATOM 705 N N . ALA A 1 93 ? 0.621 5.914 6.867 1.00 92.88 93 ALA A N 1
ATOM 706 C CA . ALA A 1 93 ? -0.385 4.867 6.741 1.00 92.88 93 ALA A CA 1
ATOM 707 C C . ALA A 1 93 ? -1.033 4.539 8.092 1.00 92.88 93 ALA A C 1
ATOM 709 O O . ALA A 1 93 ? -2.262 4.518 8.208 1.00 92.88 93 ALA A O 1
ATOM 710 N N . HIS A 1 94 ? -0.217 4.386 9.137 1.00 92.44 94 HIS A N 1
ATOM 711 C CA . HIS A 1 94 ? -0.692 4.186 10.500 1.00 92.44 94 HIS A CA 1
ATOM 712 C C . HIS A 1 94 ? -1.601 5.331 10.970 1.00 92.44 94 HIS A C 1
ATOM 714 O O . HIS A 1 94 ? -2.668 5.089 11.535 1.00 92.44 94 HIS A O 1
ATOM 720 N N . GLN A 1 95 ? -1.235 6.589 10.704 1.00 91.12 95 GLN A N 1
ATOM 721 C CA . GLN A 1 95 ? -2.075 7.732 11.074 1.00 91.12 95 GLN A CA 1
ATOM 722 C C . GLN A 1 95 ? -3.421 7.746 10.338 1.00 91.12 95 GLN A C 1
ATOM 724 O O . GLN A 1 95 ? -4.430 8.110 10.943 1.00 91.12 95 GLN A O 1
ATOM 729 N N . LEU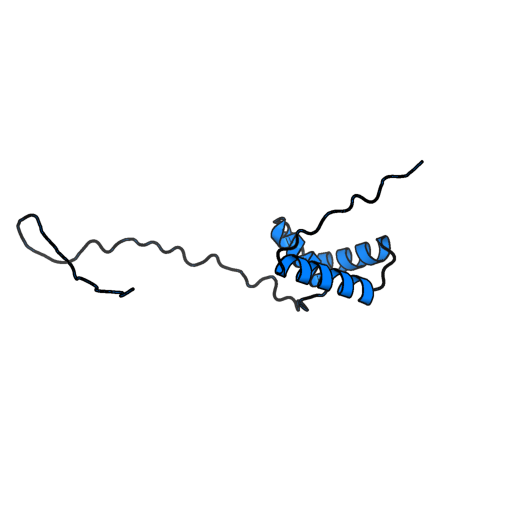 A 1 96 ? -3.457 7.367 9.057 1.00 88.94 96 LEU A N 1
ATOM 730 C CA . LEU A 1 96 ? -4.704 7.267 8.290 1.00 88.94 96 LEU A CA 1
ATOM 731 C C . LEU A 1 96 ? -5.632 6.201 8.888 1.00 88.94 96 LEU A C 1
ATOM 733 O O . LEU A 1 96 ? -6.793 6.491 9.170 1.00 88.94 96 LEU A O 1
ATOM 737 N N . LEU A 1 97 ? -5.083 5.020 9.181 1.00 86.81 97 LEU A N 1
ATOM 738 C CA . LEU A 1 97 ? -5.779 3.913 9.843 1.00 86.81 97 LEU A CA 1
ATOM 739 C C . LEU A 1 97 ? -6.374 4.320 11.201 1.00 86.81 97 LEU A C 1
ATOM 741 O O . LEU A 1 97 ? -7.536 4.036 11.491 1.00 86.81 97 LEU A O 1
ATOM 745 N N . VAL A 1 98 ? -5.595 5.018 12.033 1.00 87.94 98 VAL A N 1
ATOM 746 C CA . VAL A 1 98 ? -6.042 5.482 13.356 1.00 87.94 98 VAL A CA 1
ATOM 747 C C . VAL A 1 98 ? -7.136 6.545 13.244 1.00 87.94 98 VAL A C 1
ATOM 749 O O . VAL A 1 98 ? -8.113 6.495 13.992 1.00 87.94 98 VAL A O 1
ATOM 752 N N . ARG A 1 99 ? -7.001 7.508 12.322 1.00 86.56 99 ARG A N 1
ATOM 753 C CA . ARG A 1 99 ?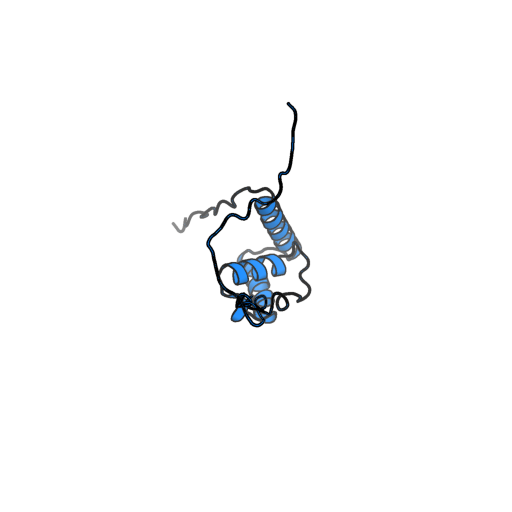 -8.010 8.563 12.107 1.00 86.56 99 ARG A CA 1
ATOM 754 C C . ARG A 1 99 ? -9.351 7.974 11.677 1.00 86.56 99 ARG A C 1
ATOM 756 O O . ARG A 1 99 ? -10.382 8.368 12.220 1.00 86.56 99 ARG A O 1
ATOM 763 N N . GLU A 1 100 ? -9.320 7.005 10.771 1.00 84.19 100 GLU A N 1
ATOM 764 C CA . GLU A 1 100 ? -10.509 6.291 10.315 1.00 84.19 100 GLU A CA 1
ATOM 765 C C . GLU A 1 100 ? -11.195 5.530 11.459 1.00 84.19 100 GLU A C 1
ATOM 767 O O . GLU A 1 100 ? -12.403 5.659 11.650 1.00 84.19 100 GLU A O 1
ATOM 772 N N . GLN A 1 101 ? -10.424 4.825 12.296 1.00 84.00 101 GLN A N 1
ATOM 773 C CA . GLN A 1 101 ? -10.951 4.130 13.479 1.00 84.00 101 GLN A CA 1
ATOM 774 C C . GLN A 1 101 ? -11.618 5.077 14.487 1.00 84.00 101 GLN A C 1
ATOM 776 O O . GLN A 1 101 ? -12.571 4.707 15.169 1.00 84.00 101 GLN A O 1
ATOM 781 N N . GLN A 1 102 ? -11.136 6.317 14.571 1.00 85.69 102 GLN A N 1
ATOM 782 C CA . GLN A 1 102 ? -11.718 7.368 15.407 1.00 85.69 102 GLN A CA 1
ATOM 783 C C . GLN A 1 102 ? -12.954 8.031 14.773 1.00 85.69 102 GLN A C 1
ATOM 785 O O . GLN A 1 102 ? -13.468 9.005 15.326 1.00 85.69 102 GLN A O 1
ATOM 790 N N . GLY A 1 103 ? -13.419 7.547 13.615 1.00 80.06 103 GLY A N 1
ATOM 791 C CA . GLY A 1 103 ? -14.548 8.115 12.881 1.00 80.06 103 GLY A CA 1
ATOM 792 C C . GLY A 1 103 ? -14.261 9.504 12.311 1.00 80.06 103 GLY A C 1
ATOM 793 O O . GLY A 1 103 ? -15.195 10.242 11.997 1.00 80.06 103 GLY A O 1
ATOM 794 N N . ARG A 1 104 ? -12.982 9.895 12.202 1.00 77.81 104 ARG A N 1
ATOM 795 C CA . ARG A 1 104 ? -12.603 11.153 11.560 1.00 77.81 104 ARG A CA 1
ATOM 796 C C . ARG A 1 104 ? -12.519 10.913 10.054 1.00 77.81 104 ARG A C 1
ATOM 798 O O . ARG A 1 104 ? -11.700 10.095 9.636 1.00 77.81 104 ARG A O 1
ATOM 805 N N . PRO A 1 105 ? -13.324 11.612 9.237 1.00 72.19 105 PRO A N 1
ATOM 806 C CA . PRO A 1 105 ? -13.233 11.471 7.794 1.00 72.19 105 PRO A CA 1
ATOM 807 C C . PRO A 1 105 ? -11.845 11.918 7.327 1.00 72.19 105 PRO A C 1
ATOM 809 O O . PRO A 1 105 ? -11.357 12.978 7.727 1.00 72.19 105 PRO A O 1
ATOM 812 N N . ILE A 1 106 ? -11.208 11.103 6.487 1.00 72.25 106 ILE A N 1
ATOM 813 C CA . ILE A 1 106 ? -9.996 11.505 5.777 1.00 72.25 106 ILE A CA 1
ATOM 814 C C . ILE A 1 106 ? -10.420 12.527 4.722 1.00 72.25 106 ILE A C 1
ATOM 816 O O . ILE A 1 106 ? -11.105 12.193 3.758 1.00 72.25 106 ILE A O 1
ATOM 820 N N . SER A 1 107 ? -10.066 13.792 4.934 1.00 68.38 107 SER A N 1
ATOM 821 C CA . SER A 1 107 ? -10.251 14.840 3.935 1.00 68.38 107 SER A CA 1
ATOM 822 C C . SER A 1 107 ? -9.208 14.664 2.837 1.00 68.38 107 SER A C 1
ATOM 824 O O . SER A 1 107 ? -8.011 14.772 3.110 1.00 68.38 107 SER A O 1
ATOM 826 N N . TYR A 1 108 ? -9.650 14.416 1.609 1.00 62.75 108 TYR A N 1
ATOM 827 C CA . TYR A 1 108 ? -8.784 14.471 0.438 1.00 62.75 108 TYR A CA 1
ATOM 828 C C . TYR A 1 108 ? -8.450 15.940 0.177 1.00 62.75 108 TYR A C 1
ATOM 830 O O . TYR A 1 108 ? -9.323 16.718 -0.201 1.00 62.75 108 TYR A O 1
ATOM 838 N N . HIS A 1 109 ? -7.215 16.341 0.474 1.00 57.59 109 HIS A N 1
ATOM 839 C CA . HIS A 1 109 ? -6.708 17.630 0.026 1.00 57.59 109 HIS A CA 1
ATOM 840 C C . HIS A 1 109 ? -6.293 17.435 -1.434 1.00 57.59 109 HIS A C 1
ATOM 842 O O . HIS A 1 109 ? -5.301 16.762 -1.710 1.00 57.59 109 HIS A O 1
ATOM 848 N N . GLU A 1 110 ? -7.099 17.936 -2.371 1.00 54.91 110 GLU A N 1
ATOM 849 C CA . GLU A 1 110 ? -6.632 18.214 -3.730 1.00 54.91 110 GLU A CA 1
ATOM 850 C C . GLU A 1 110 ? -5.613 19.350 -3.604 1.00 54.91 110 GLU A C 1
ATOM 852 O O . GLU A 1 110 ? -5.964 20.521 -3.691 1.00 54.91 110 GLU A O 1
ATOM 857 N N . GLU A 1 111 ? -4.365 19.005 -3.281 1.00 53.84 111 GLU A N 1
ATOM 858 C CA . GLU A 1 111 ? -3.249 19.943 -3.369 1.00 53.84 111 GLU A CA 1
ATOM 859 C C . GLU A 1 111 ? -3.235 20.473 -4.804 1.00 53.84 111 GLU A C 1
ATOM 861 O O . GLU A 1 111 ? -3.167 19.709 -5.773 1.00 53.84 111 GLU A O 1
ATOM 866 N N . ASP A 1 112 ? -3.411 21.785 -4.903 1.00 48.41 112 ASP A N 1
ATOM 867 C CA . ASP A 1 112 ? -3.687 22.520 -6.117 1.00 48.41 112 ASP A CA 1
ATOM 868 C C . ASP A 1 112 ? -2.821 22.064 -7.290 1.00 48.41 112 ASP A C 1
ATOM 870 O O . ASP A 1 112 ? -1.588 22.068 -7.250 1.00 48.41 112 ASP A O 1
ATOM 874 N N . SER A 1 113 ? -3.506 21.794 -8.397 1.00 50.47 113 SER A N 1
ATOM 875 C CA . SER A 1 113 ? -2.953 21.850 -9.745 1.00 50.47 113 SER A CA 1
ATOM 876 C C . SER A 1 113 ? -2.506 23.285 -10.073 1.00 50.47 113 SER A C 1
ATOM 878 O O . SER A 1 113 ? -3.004 23.897 -11.010 1.00 50.47 113 SER A O 1
ATOM 880 N N . ASN A 1 114 ? -1.572 23.854 -9.311 1.00 50.97 114 ASN A N 1
ATOM 881 C CA . ASN A 1 114 ? -0.850 25.064 -9.682 1.00 50.97 114 ASN A CA 1
ATOM 882 C C . ASN A 1 114 ? 0.347 24.669 -10.547 1.00 50.97 114 ASN A C 1
ATOM 884 O O . ASN A 1 114 ? 1.507 24.820 -10.170 1.00 50.97 114 ASN A O 1
ATOM 888 N N . PHE A 1 115 ? 0.041 24.153 -11.736 1.00 51.97 115 PHE A N 1
ATOM 889 C CA . PHE A 1 115 ? 0.946 24.277 -12.869 1.00 51.97 115 PHE A CA 1
ATOM 890 C C . PHE A 1 115 ? 0.541 25.564 -13.599 1.00 51.97 115 PHE A C 1
AT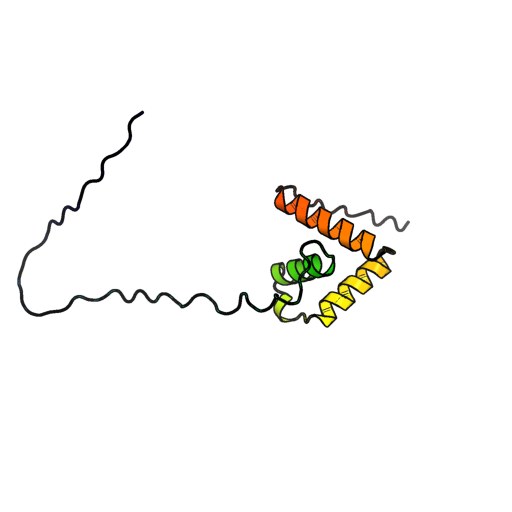OM 892 O O . PHE A 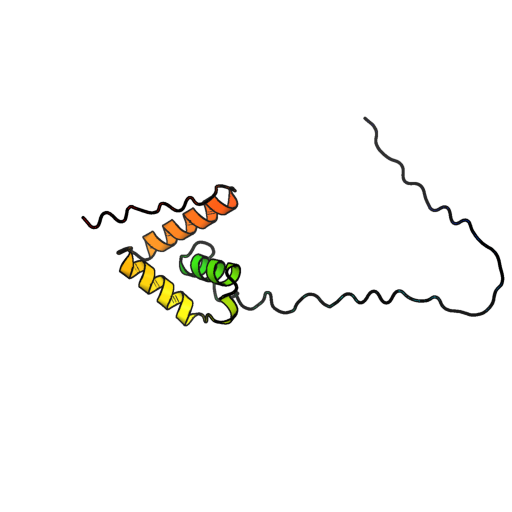1 115 ? -0.322 25.548 -14.477 1.00 51.97 115 PHE A O 1
ATOM 899 N N . VAL A 1 116 ? 1.088 26.690 -13.132 1.00 47.00 116 VAL A N 1
ATOM 900 C CA . VAL A 1 116 ? 1.115 27.956 -13.883 1.00 47.00 116 VAL A CA 1
ATOM 901 C C . VAL A 1 116 ? 2.210 27.923 -14.937 1.00 47.00 116 VAL A C 1
ATOM 903 O O . VAL A 1 116 ? 3.283 27.345 -14.653 1.00 47.00 116 VAL A O 1
#